Protein AF-A0A914RMA9-F1 (afdb_monomer)

InterPro domains:
  IPR032189 DNA mismatch repair protein Mlh1, C-terminal [PF16413] (11-70)

pLDDT: mean 75.93, std 17.52, range [34.75, 94.81]

Sequence (136 aa):
APIAELFLLDNEESTEEEAQKCVEFLVDNREMLNDYFCLRISPEGSLETLPSLIDGYVPQLEGICWALARFFCMSENFCDGDLSSGVVEDSLPWRRIFSDLLYPALKNNFIPPQSLSSHIRRLADLQDLYKVFERC

Nearest PDB structures (foldseek):
  6rmn-assembly1_A  TM=6.472E-01  e=3.316E-05  Saccharomyces cerevisiae S288C
  3rbn-assembly1_A  TM=7.597E-01  e=1.566E-03  Homo sapiens
  3rbn-assembly1_B  TM=6.997E-01  e=8.494E-04  Homo sapiens

Foldseek 3Di:
DALLVLQCVVCVPDDSVLSVVLLVQCLVCQVVCCVPFVWHADNNSHTDDGDDPWPPDDDDPSVVSVVCSPVRPDDPDDDDDDDDDDDDDDDDPVVCCVPPIVVVCCVVPNDDDPVCVVVDDDPDDPVVVCVPDDDD

Structure (mmCIF, N/CA/C/O backbone):
data_AF-A0A914RMA9-F1
#
_entry.id   AF-A0A914RMA9-F1
#
loop_
_atom_site.group_PDB
_atom_site.id
_atom_site.type_symbol
_atom_site.label_atom_id
_atom_site.label_alt_id
_atom_site.label_comp_id
_atom_site.label_asym_id
_atom_site.label_entity_id
_atom_site.label_seq_id
_atom_site.pdbx_PDB_ins_code
_atom_site.Cartn_x
_atom_site.Cartn_y
_atom_site.Cartn_z
_atom_site.occupancy
_atom_site.B_iso_or_equiv
_atom_site.auth_seq_id
_atom_site.auth_comp_id
_atom_site.auth_asym_id
_atom_site.auth_atom_id
_atom_site.pdbx_PDB_model_num
ATOM 1 N N . ALA A 1 1 ? -0.907 -10.626 15.256 1.00 70.38 1 ALA A N 1
ATOM 2 C CA . ALA A 1 1 ? 0.308 -10.180 15.979 1.00 70.38 1 ALA A CA 1
ATOM 3 C C . ALA A 1 1 ? -0.046 -8.952 16.816 1.00 70.38 1 ALA A C 1
ATOM 5 O O . ALA A 1 1 ? -0.845 -8.160 16.313 1.00 70.38 1 ALA A O 1
ATOM 6 N N . PRO A 1 2 ? 0.469 -8.805 18.051 1.00 83.19 2 PRO A N 1
ATOM 7 C CA . PRO A 1 2 ? 0.161 -7.657 18.906 1.00 83.19 2 PRO A CA 1
ATOM 8 C C . PRO A 1 2 ? 0.698 -6.365 18.287 1.00 83.19 2 PRO A C 1
ATOM 10 O O . PRO A 1 2 ? 1.888 -6.265 17.998 1.00 83.19 2 PRO A O 1
ATOM 13 N N . ILE A 1 3 ? -0.169 -5.377 18.058 1.00 81.44 3 ILE A N 1
ATOM 14 C CA . ILE A 1 3 ? 0.220 -4.140 17.359 1.00 81.44 3 ILE A CA 1
ATOM 15 C C . ILE A 1 3 ? 1.192 -3.298 18.203 1.00 81.44 3 ILE A C 1
ATOM 17 O O . ILE A 1 3 ? 2.080 -2.663 17.644 1.00 81.44 3 ILE A O 1
ATOM 21 N N . ALA A 1 4 ? 1.086 -3.344 19.536 1.00 81.88 4 ALA A N 1
ATOM 22 C CA . ALA A 1 4 ? 2.008 -2.645 20.436 1.00 81.88 4 ALA A CA 1
ATOM 23 C C . ALA A 1 4 ? 3.462 -3.130 20.287 1.00 81.88 4 ALA A C 1
ATOM 25 O O . ALA A 1 4 ? 4.370 -2.316 20.162 1.00 81.88 4 ALA A O 1
ATOM 26 N N . GLU A 1 5 ? 3.684 -4.448 20.241 1.00 80.31 5 GLU A N 1
ATOM 27 C CA . GLU A 1 5 ? 5.023 -5.023 20.035 1.00 80.31 5 GLU A CA 1
ATOM 28 C C . GLU A 1 5 ? 5.587 -4.613 18.671 1.00 80.31 5 GLU A C 1
ATOM 30 O O . GLU A 1 5 ? 6.743 -4.221 18.560 1.00 80.31 5 GLU A O 1
ATOM 35 N N . LEU A 1 6 ? 4.740 -4.637 17.640 1.00 73.88 6 LEU A N 1
ATOM 36 C CA . LEU A 1 6 ? 5.102 -4.227 16.285 1.00 73.88 6 LEU A CA 1
ATOM 37 C C . LEU A 1 6 ? 5.501 -2.747 16.199 1.00 73.88 6 LEU A C 1
ATOM 39 O O . LEU A 1 6 ? 6.387 -2.405 15.423 1.00 73.88 6 LEU A O 1
ATOM 43 N N . PHE A 1 7 ? 4.870 -1.880 16.994 1.00 73.12 7 PHE A N 1
ATOM 44 C CA . PHE A 1 7 ? 5.192 -0.453 17.055 1.00 73.12 7 PHE A CA 1
ATOM 45 C C . PHE A 1 7 ? 6.590 -0.197 17.643 1.00 73.12 7 PHE A C 1
ATOM 47 O O . PHE A 1 7 ? 7.326 0.659 17.151 1.00 73.12 7 PHE A O 1
ATOM 54 N N . LEU A 1 8 ? 6.957 -0.968 18.671 1.00 75.19 8 LEU A N 1
ATOM 55 C CA . LEU A 1 8 ? 8.221 -0.842 19.403 1.00 75.19 8 LEU A CA 1
ATOM 56 C C . LEU A 1 8 ? 9.420 -1.465 18.674 1.00 75.19 8 LEU A C 1
ATOM 58 O O . LEU A 1 8 ? 10.550 -1.059 18.918 1.00 75.19 8 LEU A O 1
ATOM 62 N N . LEU A 1 9 ? 9.196 -2.430 17.775 1.00 69.75 9 LEU A N 1
ATOM 63 C CA . LEU A 1 9 ? 10.274 -3.077 17.013 1.00 69.75 9 LEU A CA 1
ATOM 64 C C . LEU A 1 9 ? 11.006 -2.138 16.042 1.00 69.75 9 LEU A C 1
ATOM 66 O O . LEU A 1 9 ? 12.149 -2.421 15.700 1.00 69.75 9 LEU A O 1
ATOM 70 N N . ASP A 1 10 ? 10.362 -1.061 15.587 1.00 57.72 10 ASP A N 1
ATOM 71 C CA . ASP A 1 10 ? 10.916 -0.166 14.557 1.00 57.72 10 ASP A CA 1
ATOM 72 C C . ASP A 1 10 ? 11.270 1.237 15.083 1.00 57.72 10 ASP A C 1
ATOM 74 O O . ASP A 1 10 ? 12.015 1.974 14.445 1.00 57.72 10 ASP A O 1
ATOM 78 N N . ASN A 1 11 ? 10.779 1.609 16.270 1.00 62.72 11 ASN A N 1
ATOM 79 C CA . ASN A 1 11 ? 11.049 2.909 16.882 1.00 62.72 11 ASN A CA 1
ATOM 80 C C . ASN A 1 11 ? 11.763 2.721 18.224 1.00 62.72 11 ASN A C 1
ATOM 82 O O . ASN A 1 11 ? 11.118 2.703 19.271 1.00 62.72 11 ASN A O 1
ATOM 86 N N . GLU A 1 12 ? 13.098 2.629 18.207 1.00 60.22 12 GLU A N 1
ATOM 87 C CA . GLU A 1 12 ? 13.903 2.527 19.441 1.00 60.22 12 GLU A CA 1
ATOM 88 C C . GLU A 1 12 ? 13.705 3.729 20.392 1.00 60.22 12 GLU A C 1
ATOM 90 O O . GLU A 1 12 ? 13.980 3.623 21.586 1.00 60.22 12 GLU A O 1
ATOM 95 N N . GLU A 1 13 ? 13.207 4.863 19.885 1.00 66.12 13 GLU A N 1
ATOM 96 C CA . GLU A 1 13 ? 12.943 6.079 20.668 1.00 66.12 13 GLU A CA 1
ATOM 97 C C . GLU A 1 13 ? 11.497 6.203 21.183 1.00 66.12 13 GLU A C 1
ATOM 99 O O . GLU A 1 13 ? 11.224 7.074 22.012 1.00 66.12 13 GLU A O 1
ATOM 104 N N . SER A 1 14 ? 10.563 5.366 20.720 1.00 70.75 14 SER A N 1
ATOM 105 C CA . SER A 1 14 ? 9.156 5.478 21.117 1.00 70.75 14 SER A CA 1
ATOM 106 C C . SER A 1 14 ? 8.875 4.845 22.475 1.00 70.75 14 SER A C 1
ATOM 108 O O . SER A 1 14 ? 9.405 3.796 22.834 1.00 70.75 14 SER A O 1
ATOM 110 N N . THR A 1 15 ? 7.977 5.473 23.230 1.00 83.56 15 THR A N 1
ATOM 111 C CA . THR A 1 15 ? 7.576 4.988 24.556 1.00 83.56 15 THR A CA 1
ATOM 112 C C . THR A 1 15 ? 6.446 3.960 24.467 1.00 83.56 15 THR A C 1
ATOM 114 O O . THR A 1 15 ? 5.590 4.021 23.583 1.00 83.56 15 THR A O 1
ATOM 117 N N . GLU A 1 16 ? 6.379 3.037 25.434 1.00 83.69 16 GLU A N 1
ATOM 118 C CA . GLU A 1 16 ? 5.250 2.096 25.561 1.00 83.69 16 GLU A CA 1
ATOM 119 C C . GLU A 1 16 ? 3.895 2.825 25.652 1.00 83.69 16 GLU A C 1
ATOM 121 O O . GLU A 1 16 ? 2.882 2.331 25.158 1.00 83.69 16 GLU A O 1
ATOM 126 N N . GLU A 1 17 ? 3.875 4.033 26.224 1.00 85.00 17 GLU A N 1
ATOM 127 C CA . GLU A 1 17 ? 2.676 4.872 26.315 1.00 85.00 17 GLU A CA 1
ATOM 128 C C . GLU A 1 17 ? 2.162 5.327 24.940 1.00 85.00 17 GLU A C 1
ATOM 130 O O . GLU A 1 17 ? 0.952 5.397 24.719 1.00 85.00 17 GLU A O 1
ATOM 135 N N . GLU A 1 18 ? 3.057 5.644 24.003 1.00 82.31 18 GLU A N 1
ATOM 136 C CA . GLU A 1 18 ? 2.699 6.025 22.631 1.00 82.31 18 GLU A CA 1
ATOM 137 C C . GLU A 1 18 ? 2.185 4.825 21.841 1.00 82.31 18 GLU A C 1
ATOM 139 O O . GLU A 1 18 ? 1.160 4.930 21.162 1.00 82.31 18 GLU A O 1
ATOM 144 N N . ALA A 1 19 ? 2.843 3.673 21.993 1.00 82.9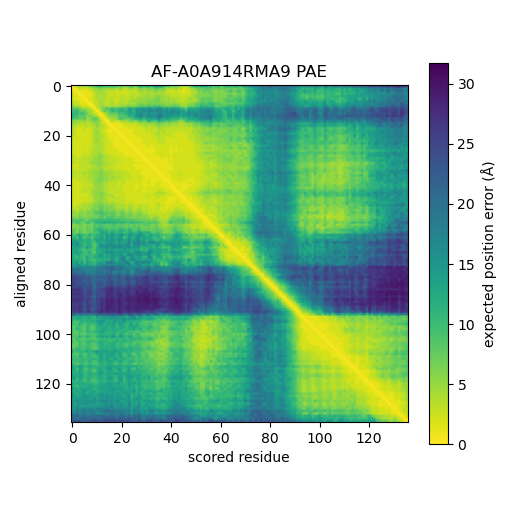4 19 ALA A N 1
ATOM 145 C CA . ALA A 1 19 ? 2.394 2.420 21.398 1.00 82.94 19 ALA A CA 1
ATOM 146 C C . ALA A 1 19 ? 0.973 2.074 21.870 1.00 82.94 19 ALA A C 1
ATOM 148 O O . ALA A 1 19 ? 0.102 1.764 21.056 1.00 82.94 19 ALA A O 1
ATOM 149 N N . GLN A 1 20 ? 0.709 2.209 23.173 1.00 86.19 20 GLN A N 1
ATOM 150 C CA . GLN A 1 20 ? -0.598 1.929 23.758 1.00 86.19 20 GLN A CA 1
ATOM 151 C C . GLN A 1 20 ? -1.687 2.881 23.243 1.00 86.19 20 GLN A C 1
ATOM 153 O O . GLN A 1 20 ? -2.751 2.422 22.827 1.00 86.19 20 GLN A O 1
ATOM 158 N N . LYS A 1 21 ? -1.410 4.190 23.177 1.00 86.00 21 LYS A N 1
ATOM 159 C CA . LYS A 1 21 ? -2.334 5.173 22.578 1.00 86.00 21 LYS A CA 1
ATOM 160 C C . LYS A 1 21 ? -2.651 4.847 21.121 1.00 86.00 21 LYS A C 1
ATOM 162 O O . LYS A 1 21 ? -3.790 5.001 20.684 1.00 86.00 21 LYS A O 1
ATOM 167 N N . CYS A 1 22 ? -1.651 4.396 20.365 1.00 84.00 22 CYS A N 1
ATOM 168 C CA . CYS A 1 22 ? -1.840 4.011 18.975 1.00 84.00 22 CYS A CA 1
ATOM 169 C C . CYS A 1 22 ? -2.742 2.775 18.846 1.00 84.00 22 CYS A C 1
ATOM 171 O O . CYS A 1 22 ? -3.654 2.754 18.019 1.00 84.00 22 CYS A O 1
ATOM 173 N N . VAL A 1 23 ? -2.536 1.762 19.696 1.00 88.25 23 VAL A N 1
ATOM 174 C CA . VAL A 1 23 ? -3.394 0.569 19.739 1.00 88.25 23 VAL A CA 1
ATOM 175 C C . VAL A 1 23 ? -4.831 0.938 20.084 1.00 88.25 23 VAL A C 1
ATOM 177 O O . VAL A 1 23 ? -5.739 0.495 19.387 1.00 88.25 23 VAL A O 1
ATOM 180 N N . GLU A 1 24 ? -5.047 1.774 21.099 1.00 90.38 24 GLU A N 1
ATOM 181 C CA . GLU A 1 24 ? -6.383 2.249 21.479 1.00 90.38 24 GLU A CA 1
ATOM 182 C C . GLU A 1 24 ? -7.081 2.944 20.306 1.00 90.38 24 GLU A C 1
ATOM 184 O O . GLU A 1 24 ? -8.190 2.565 19.934 1.00 90.38 24 GLU A O 1
ATOM 189 N N . PHE A 1 25 ? -6.389 3.869 19.635 1.00 88.31 25 PHE A N 1
ATOM 190 C CA . PHE A 1 25 ? -6.925 4.559 18.464 1.00 88.31 25 PHE A CA 1
ATOM 191 C C . PHE A 1 25 ? -7.317 3.599 17.329 1.00 88.31 25 PHE A C 1
ATOM 193 O O . PHE A 1 25 ? -8.371 3.749 16.704 1.00 88.31 25 PHE A O 1
ATOM 200 N N . LEU A 1 26 ? -6.480 2.601 17.046 1.00 88.19 26 LEU A N 1
ATOM 201 C CA . LEU A 1 26 ? -6.739 1.620 15.994 1.00 88.19 26 LEU A CA 1
ATOM 202 C C . LEU A 1 26 ? -7.889 0.670 16.353 1.00 88.19 26 LEU A C 1
ATOM 204 O O . LEU A 1 26 ? -8.689 0.324 15.482 1.00 88.19 26 LEU A O 1
ATOM 208 N N . VAL A 1 27 ? -8.003 0.273 17.623 1.00 92.75 27 VAL A N 1
ATOM 209 C CA . VAL A 1 27 ? -9.108 -0.554 18.128 1.00 92.75 27 VAL A CA 1
ATOM 210 C C . VAL A 1 27 ? -10.428 0.217 18.071 1.00 92.75 27 VAL A C 1
ATOM 212 O O . VAL A 1 27 ? -11.425 -0.340 17.608 1.00 92.75 27 VAL A O 1
ATOM 215 N N . ASP A 1 28 ? -10.434 1.500 18.433 1.00 94.44 28 ASP A N 1
ATOM 216 C CA . ASP A 1 28 ? -11.623 2.360 18.367 1.00 94.44 28 ASP A CA 1
ATOM 217 C C . ASP A 1 28 ? -12.155 2.515 16.934 1.00 94.44 28 ASP A C 1
ATOM 219 O O . ASP A 1 28 ? -13.361 2.617 16.712 1.00 94.44 28 ASP A O 1
ATOM 223 N N . ASN A 1 29 ? -11.265 2.477 15.938 1.00 92.31 29 ASN A N 1
ATOM 224 C CA . ASN A 1 29 ? -11.611 2.619 14.522 1.00 92.31 29 ASN A CA 1
ATOM 225 C C . ASN A 1 29 ? -11.699 1.282 13.760 1.00 92.31 29 ASN A C 1
ATOM 227 O O . ASN A 1 29 ? -11.869 1.278 12.538 1.00 92.31 29 ASN A O 1
ATOM 231 N N . ARG A 1 30 ? -11.608 0.136 14.448 1.00 93.50 30 ARG A N 1
ATOM 232 C CA . ARG A 1 30 ? -11.446 -1.190 13.815 1.00 93.50 30 ARG A CA 1
ATOM 233 C C . ARG A 1 30 ? -12.574 -1.595 12.8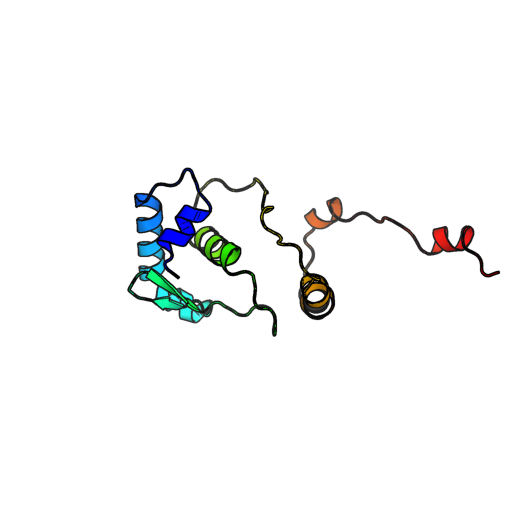64 1.00 93.50 30 ARG A C 1
ATOM 235 O O . ARG A 1 30 ? -12.314 -2.296 11.891 1.00 93.50 30 ARG A O 1
ATOM 242 N N . GLU A 1 31 ? -13.814 -1.173 13.125 1.00 94.25 31 GLU A N 1
ATOM 243 C CA . GLU A 1 31 ? -14.958 -1.480 12.248 1.0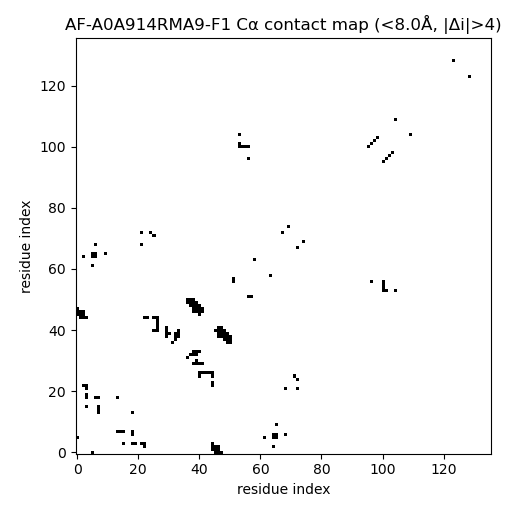0 94.25 31 GLU A CA 1
ATOM 244 C C . GLU A 1 31 ? -14.804 -0.775 10.897 1.00 94.25 31 GLU A C 1
ATOM 246 O O . GLU A 1 31 ? -14.849 -1.412 9.847 1.00 94.25 31 GLU A O 1
ATOM 251 N N . MET A 1 32 ? -14.500 0.524 10.933 1.00 94.06 32 MET A N 1
ATOM 252 C CA . MET A 1 32 ? -14.241 1.339 9.745 1.00 94.06 32 MET A CA 1
ATOM 253 C C . MET A 1 32 ? -13.051 0.798 8.942 1.00 94.06 32 MET A C 1
ATOM 255 O O . MET A 1 32 ? -13.123 0.677 7.718 1.00 94.06 32 MET A O 1
ATOM 259 N N . LEU A 1 33 ? -11.970 0.423 9.633 1.00 91.31 33 LEU A N 1
ATOM 260 C CA . LEU A 1 33 ? -10.771 -0.132 9.006 1.00 91.31 33 LEU A CA 1
ATOM 261 C C . LEU A 1 33 ? -11.049 -1.461 8.293 1.00 91.31 33 LEU A C 1
ATOM 263 O O . LEU A 1 33 ? -10.552 -1.691 7.186 1.00 91.31 33 LEU A O 1
ATOM 267 N N . ASN A 1 34 ? -11.884 -2.312 8.886 1.00 93.00 34 ASN A N 1
ATOM 268 C CA . ASN A 1 34 ? -12.288 -3.561 8.261 1.00 93.00 34 ASN A CA 1
ATOM 269 C C . ASN A 1 34 ? -13.167 -3.314 7.027 1.00 93.00 34 ASN A C 1
ATOM 271 O O . ASN A 1 34 ? -12.933 -3.930 5.988 1.00 93.00 34 ASN A O 1
ATOM 275 N N . ASP A 1 35 ? -14.131 -2.402 7.121 1.00 92.00 35 ASP A N 1
ATOM 276 C CA . ASP A 1 35 ? -15.111 -2.173 6.058 1.00 92.00 35 ASP A CA 1
ATOM 277 C C . ASP A 1 35 ? -14.506 -1.507 4.818 1.00 92.00 35 ASP A C 1
ATOM 279 O O . ASP A 1 35 ? -14.822 -1.895 3.692 1.00 92.00 35 ASP A O 1
ATOM 283 N N . TYR A 1 36 ? -13.616 -0.526 5.000 1.00 91.00 36 TYR A N 1
ATOM 284 C CA . TYR A 1 36 ? -13.020 0.200 3.873 1.00 91.00 36 TYR A CA 1
ATOM 285 C C . TYR A 1 36 ? -11.715 -0.405 3.370 1.00 91.00 36 TYR A C 1
ATOM 287 O O . TYR A 1 36 ? -11.430 -0.334 2.174 1.00 91.00 36 TYR A O 1
ATOM 295 N N . PHE A 1 37 ? -10.911 -0.980 4.264 1.00 88.69 37 PHE A N 1
ATOM 296 C CA . PHE A 1 37 ? -9.544 -1.393 3.946 1.00 88.69 37 PHE A CA 1
ATOM 297 C C . PHE A 1 37 ? -9.307 -2.894 4.121 1.00 88.69 37 PHE A C 1
ATOM 299 O O . PHE A 1 37 ? -8.167 -3.332 3.993 1.00 88.69 37 PHE A O 1
ATOM 306 N N . CYS A 1 38 ? -10.340 -3.696 4.412 1.00 90.62 38 CYS A N 1
ATOM 307 C CA . CYS A 1 38 ? -10.208 -5.134 4.695 1.00 90.62 38 CYS A CA 1
ATOM 308 C C . CYS A 1 38 ? -9.186 -5.442 5.810 1.00 90.62 38 CYS A C 1
ATOM 310 O O . CYS A 1 38 ? -8.594 -6.528 5.863 1.00 90.62 38 CYS A O 1
ATOM 312 N N . LEU A 1 39 ? -8.962 -4.470 6.695 1.00 88.44 39 LEU A N 1
ATOM 313 C CA . LEU A 1 39 ? -7.980 -4.524 7.762 1.00 88.44 39 LEU A CA 1
ATOM 314 C C . LEU A 1 39 ? -8.702 -4.836 9.066 1.00 88.44 39 LEU A C 1
ATOM 316 O O . LEU A 1 39 ? -9.405 -3.991 9.615 1.00 88.44 39 LEU A O 1
ATOM 320 N N . ARG A 1 40 ? -8.546 -6.064 9.560 1.00 91.19 40 ARG A N 1
ATOM 321 C CA . ARG A 1 40 ? -9.239 -6.518 10.767 1.00 91.19 40 ARG A CA 1
ATOM 322 C C . ARG A 1 40 ? -8.288 -6.532 11.945 1.00 91.19 40 ARG A C 1
ATOM 324 O O . ARG A 1 40 ? -7.230 -7.161 11.890 1.00 91.19 40 ARG A O 1
ATOM 331 N N . ILE A 1 41 ? -8.710 -5.853 13.003 1.00 92.19 41 ILE A N 1
ATOM 332 C CA . ILE A 1 41 ? -8.021 -5.782 14.286 1.00 92.19 41 ILE A CA 1
ATOM 333 C C . ILE A 1 41 ? -8.942 -6.383 15.345 1.00 92.19 41 ILE A C 1
ATOM 335 O O . ILE A 1 41 ? -10.138 -6.068 15.407 1.00 92.19 41 ILE A O 1
ATOM 339 N N . SER A 1 42 ? -8.379 -7.269 16.159 1.00 92.62 42 SER A N 1
ATOM 340 C CA . SER A 1 42 ? -9.072 -7.894 17.274 1.00 92.62 42 SER A CA 1
ATOM 341 C C . SER A 1 42 ? -9.317 -6.872 18.398 1.00 92.62 42 SER A C 1
ATOM 343 O O . SER A 1 42 ? -8.567 -5.899 18.521 1.00 92.62 42 SER A O 1
ATOM 345 N N . PRO A 1 43 ? -10.342 -7.059 19.248 1.00 92.12 43 PRO A N 1
ATOM 346 C CA . PRO A 1 43 ? -10.570 -6.200 20.416 1.00 92.12 43 PRO A CA 1
ATOM 347 C C . PRO A 1 43 ? -9.363 -6.103 21.363 1.00 92.12 43 PRO A C 1
ATOM 349 O O . PRO A 1 43 ? -9.208 -5.113 22.067 1.00 92.12 43 PRO A O 1
ATOM 352 N N . GLU A 1 44 ? -8.499 -7.117 21.367 1.00 91.81 44 GLU A N 1
ATOM 353 C CA . GLU A 1 44 ? -7.276 -7.201 22.171 1.00 91.81 44 GLU A CA 1
ATOM 354 C C . GLU A 1 44 ? -6.087 -6.455 21.535 1.00 91.81 44 GLU A C 1
ATOM 356 O O . GLU A 1 44 ? -4.967 -6.545 22.034 1.00 91.81 44 GLU A O 1
ATOM 361 N N . GLY A 1 45 ? -6.293 -5.748 20.417 1.00 87.62 45 GLY A N 1
ATOM 362 C CA . GLY A 1 45 ? -5.240 -4.983 19.743 1.00 87.62 45 GLY A CA 1
ATOM 363 C C . GLY A 1 45 ? -4.296 -5.840 18.898 1.00 87.62 45 GLY A C 1
ATOM 364 O O . GLY A 1 45 ? -3.142 -5.467 18.676 1.00 87.62 45 GLY A O 1
ATOM 365 N N . SER A 1 46 ? -4.760 -7.001 18.424 1.00 88.69 46 SER A N 1
ATOM 366 C CA . SER A 1 46 ? -3.994 -7.854 17.512 1.00 88.69 46 SER A CA 1
ATOM 367 C C . SER A 1 46 ? -4.450 -7.696 16.067 1.00 88.69 46 SER A C 1
ATOM 369 O O . SER A 1 46 ? -5.638 -7.732 15.766 1.00 88.69 46 SER A O 1
ATOM 371 N N . LEU A 1 47 ? -3.497 -7.587 15.142 1.00 86.88 47 LEU A N 1
ATOM 372 C CA . LEU A 1 47 ? -3.789 -7.601 13.710 1.00 86.88 47 LEU A CA 1
ATOM 373 C C . LEU A 1 47 ? -4.152 -9.025 13.253 1.00 86.88 47 LEU A C 1
ATOM 375 O O . LEU A 1 47 ? -3.361 -9.953 13.466 1.00 86.88 47 LEU A O 1
ATOM 379 N N . GLU A 1 48 ? -5.318 -9.174 12.617 1.00 89.06 48 GLU A N 1
ATOM 380 C CA . GLU A 1 48 ? -5.857 -10.450 12.122 1.00 89.06 48 GLU A CA 1
ATOM 381 C C . GLU A 1 48 ? -5.805 -10.569 10.594 1.00 89.06 48 GLU A C 1
ATOM 383 O O . GLU A 1 48 ? -5.430 -11.621 10.079 1.00 89.06 48 GLU A O 1
ATOM 388 N N . THR A 1 49 ? -6.181 -9.516 9.853 1.00 86.75 49 THR A N 1
ATOM 389 C CA . THR A 1 49 ? -6.160 -9.531 8.376 1.00 86.75 49 THR A CA 1
ATOM 390 C C . THR A 1 49 ? -5.623 -8.244 7.769 1.00 86.75 49 THR A C 1
ATOM 392 O O . THR A 1 49 ? -5.707 -7.175 8.368 1.00 86.75 49 THR A O 1
ATOM 395 N N . LEU A 1 50 ? -5.109 -8.367 6.542 1.00 84.19 50 LEU A N 1
ATOM 396 C CA . LEU A 1 50 ? -4.563 -7.286 5.726 1.00 84.19 50 LEU A CA 1
ATOM 397 C C . LEU A 1 50 ? -5.235 -7.243 4.346 1.00 84.19 50 LEU A C 1
ATOM 399 O O . LEU A 1 50 ? -5.592 -8.305 3.822 1.00 84.19 50 LEU A O 1
ATOM 403 N N . PRO A 1 51 ? -5.350 -6.059 3.716 1.00 83.75 51 PRO A N 1
ATOM 404 C CA . PRO A 1 51 ? -5.777 -5.963 2.326 1.00 83.75 51 PRO A CA 1
ATOM 405 C C . PRO A 1 51 ? -4.786 -6.651 1.382 1.00 83.75 51 PRO A C 1
ATOM 407 O O . PRO A 1 51 ? -3.578 -6.415 1.439 1.00 83.75 51 PRO A O 1
ATOM 410 N N . SER A 1 52 ? -5.308 -7.444 0.447 1.00 83.50 52 SER A N 1
ATOM 411 C CA . SER A 1 52 ? -4.546 -7.922 -0.709 1.00 83.50 52 SER A CA 1
ATOM 412 C C . SER A 1 52 ? -4.656 -6.894 -1.836 1.00 83.50 52 SER A C 1
ATOM 414 O O . SER A 1 52 ? -5.723 -6.717 -2.420 1.00 83.50 52 SER A O 1
ATOM 416 N N . LEU A 1 53 ? -3.563 -6.172 -2.105 1.00 80.94 53 LEU A N 1
ATOM 417 C CA . LEU A 1 53 ? -3.518 -5.119 -3.132 1.00 80.94 53 LEU A CA 1
ATOM 418 C C . LEU A 1 53 ? -3.121 -5.647 -4.515 1.00 80.94 53 LEU A C 1
ATOM 420 O O . LEU A 1 53 ? -3.511 -5.086 -5.537 1.00 80.94 53 LEU A O 1
ATOM 424 N N . ILE A 1 54 ? -2.318 -6.711 -4.547 1.00 80.00 54 ILE A N 1
ATOM 425 C CA . ILE A 1 54 ? -1.878 -7.391 -5.764 1.00 80.00 54 ILE A CA 1
ATOM 426 C C . ILE A 1 54 ? -2.184 -8.871 -5.570 1.00 80.00 54 ILE A C 1
ATOM 428 O O . ILE A 1 54 ? -1.739 -9.472 -4.589 1.00 80.00 54 ILE A O 1
ATOM 432 N N . ASP A 1 55 ? -2.942 -9.447 -6.500 1.00 76.00 55 ASP A N 1
ATOM 433 C CA . ASP A 1 55 ? -3.311 -10.858 -6.443 1.00 76.00 55 ASP A CA 1
ATOM 434 C C . ASP A 1 55 ? -2.060 -11.750 -6.427 1.00 76.00 55 ASP A C 1
ATOM 436 O O . ASP A 1 55 ? -1.092 -11.508 -7.149 1.00 76.00 55 ASP A O 1
ATOM 440 N N . GLY A 1 56 ? -2.055 -12.755 -5.553 1.00 71.56 56 GLY A N 1
ATOM 441 C CA . GLY A 1 56 ? -0.919 -13.656 -5.349 1.00 71.56 56 GLY A CA 1
ATOM 442 C C . GLY A 1 56 ? 0.311 -13.044 -4.662 1.00 71.56 56 GLY A C 1
ATOM 443 O O . GLY A 1 56 ? 1.282 -13.768 -4.431 1.00 71.56 56 GLY A O 1
ATOM 444 N N . TYR A 1 57 ? 0.299 -11.756 -4.301 1.00 76.19 57 TYR A N 1
ATOM 445 C CA . TYR A 1 57 ? 1.379 -11.142 -3.531 1.00 76.19 57 TYR A CA 1
ATOM 446 C C . TYR A 1 57 ? 1.048 -11.131 -2.038 1.00 76.19 57 TYR A C 1
ATOM 448 O O . TYR A 1 57 ? 0.100 -10.477 -1.602 1.00 76.19 57 TYR A O 1
ATOM 456 N N . VAL A 1 58 ? 1.869 -11.833 -1.252 1.00 73.94 58 VAL A N 1
ATOM 457 C CA . VAL A 1 58 ? 1.872 -11.722 0.209 1.00 73.94 58 VAL A CA 1
ATOM 458 C C . VAL A 1 58 ? 3.071 -10.864 0.613 1.00 73.94 58 VAL A C 1
ATOM 460 O O . VAL A 1 58 ? 4.215 -11.301 0.472 1.00 73.94 58 VAL A O 1
ATOM 463 N N . PRO A 1 59 ? 2.831 -9.627 1.049 1.00 70.06 59 PRO A N 1
ATOM 464 C CA . PRO A 1 59 ? 3.896 -8.716 1.445 1.00 70.06 59 PRO A CA 1
ATOM 465 C C . PRO A 1 59 ? 4.541 -9.104 2.792 1.00 70.06 59 PRO A C 1
ATOM 467 O O . PRO A 1 59 ? 3.971 -9.857 3.581 1.00 70.06 59 PRO A O 1
ATOM 470 N N . GLN A 1 60 ? 5.756 -8.602 3.043 1.00 66.25 60 GLN A N 1
ATOM 471 C CA . GLN A 1 60 ? 6.513 -8.882 4.271 1.00 66.25 60 GLN A CA 1
ATOM 472 C C . GLN A 1 60 ? 5.793 -8.284 5.487 1.00 66.25 60 GLN A C 1
ATOM 474 O O . GLN A 1 60 ? 5.567 -7.076 5.562 1.00 66.25 60 GLN A O 1
ATOM 479 N N . LEU A 1 61 ? 5.413 -9.147 6.429 1.00 63.50 61 LEU A N 1
ATOM 480 C CA . LEU A 1 61 ? 4.556 -8.789 7.562 1.00 63.50 61 LEU A CA 1
ATOM 481 C C . LEU A 1 61 ? 5.233 -7.834 8.552 1.00 63.50 61 LEU A C 1
ATOM 483 O O . LEU A 1 61 ? 4.544 -6.977 9.100 1.00 63.50 61 LEU A O 1
ATOM 487 N N . GLU A 1 62 ? 6.553 -7.938 8.729 1.00 60.72 62 GLU A N 1
ATOM 488 C CA . GLU A 1 62 ? 7.337 -7.041 9.594 1.00 60.72 62 GLU A CA 1
ATOM 489 C C . GLU A 1 62 ? 7.191 -5.579 9.138 1.00 60.72 62 GLU A C 1
ATOM 491 O O . GLU A 1 62 ? 6.765 -4.724 9.912 1.00 60.72 62 GLU A O 1
ATOM 496 N N . GLY A 1 63 ? 7.408 -5.310 7.845 1.00 59.34 63 GLY A N 1
ATOM 497 C CA . GLY A 1 63 ? 7.308 -3.962 7.278 1.00 59.34 63 GLY A CA 1
ATOM 498 C C . GLY A 1 63 ? 5.876 -3.442 7.104 1.00 59.34 63 GLY A C 1
ATOM 499 O O . GLY A 1 63 ? 5.656 -2.236 7.057 1.00 59.34 63 GLY A O 1
ATOM 500 N N . ILE A 1 64 ? 4.864 -4.307 7.015 1.00 61.75 64 ILE A N 1
ATOM 501 C CA . ILE A 1 64 ? 3.475 -3.840 6.859 1.00 61.75 64 ILE A CA 1
ATOM 502 C C . ILE A 1 64 ? 2.855 -3.403 8.154 1.00 61.75 64 ILE A C 1
ATOM 504 O O . ILE A 1 64 ? 2.141 -2.405 8.176 1.00 61.75 64 ILE A O 1
ATOM 508 N N . CYS A 1 65 ? 3.084 -4.158 9.218 1.00 58.50 65 CYS A N 1
ATOM 509 C CA . CYS A 1 65 ? 2.559 -3.780 10.515 1.00 58.50 65 CYS A CA 1
ATOM 510 C C . CYS A 1 65 ? 3.067 -2.383 10.899 1.00 58.50 65 CYS A C 1
ATOM 512 O O . CYS A 1 65 ? 2.283 -1.546 11.345 1.00 58.50 65 CYS A O 1
ATOM 514 N N . TRP A 1 66 ? 4.330 -2.098 10.569 1.00 60.41 66 TRP A N 1
ATOM 515 C CA . TRP A 1 66 ? 4.895 -0.755 10.577 1.00 60.41 66 TRP A CA 1
ATOM 516 C C . TRP A 1 66 ? 4.164 0.220 9.648 1.00 60.41 66 TRP A C 1
ATOM 518 O O . TRP A 1 66 ? 3.719 1.269 10.101 1.00 60.41 66 TRP A O 1
ATOM 528 N N . ALA A 1 67 ? 4.008 -0.100 8.359 1.00 60.72 67 ALA A N 1
ATOM 529 C CA . ALA A 1 67 ? 3.391 0.815 7.395 1.00 60.72 67 ALA A CA 1
ATOM 530 C C . ALA A 1 67 ? 1.960 1.195 7.798 1.00 60.72 67 ALA A C 1
ATOM 532 O O . ALA A 1 67 ? 1.531 2.318 7.556 1.00 60.72 67 ALA A O 1
ATOM 533 N N . LEU A 1 68 ? 1.233 0.279 8.436 1.00 61.16 68 LEU A N 1
ATOM 534 C CA . LEU A 1 68 ? -0.098 0.519 8.975 1.00 61.16 68 LEU A CA 1
ATOM 535 C C . LEU A 1 68 ? -0.071 1.411 10.208 1.00 61.16 68 LEU A C 1
ATOM 537 O O . LEU A 1 68 ? -0.823 2.381 10.245 1.00 61.16 68 LEU A O 1
ATOM 541 N N . ALA A 1 69 ? 0.804 1.131 11.177 1.00 57.81 69 ALA A N 1
ATOM 542 C CA . ALA A 1 69 ? 1.010 2.028 12.309 1.00 57.81 69 ALA A CA 1
ATOM 543 C C . ALA A 1 69 ? 1.384 3.434 11.812 1.00 57.81 69 ALA A C 1
ATOM 545 O O . ALA A 1 69 ? 0.773 4.416 12.197 1.00 57.81 69 ALA A O 1
ATOM 546 N N . ARG A 1 70 ? 2.290 3.538 10.844 1.00 60.56 70 ARG A N 1
ATOM 547 C CA . ARG A 1 70 ? 2.705 4.794 10.216 1.00 60.56 70 ARG A CA 1
ATOM 548 C C . ARG A 1 70 ? 1.592 5.507 9.439 1.00 60.56 70 ARG A C 1
ATOM 550 O O . ARG A 1 70 ? 1.531 6.731 9.448 1.00 60.56 70 ARG A O 1
ATOM 557 N N . PHE A 1 71 ? 0.764 4.775 8.695 1.00 60.81 71 PHE A N 1
ATOM 558 C CA . PHE A 1 71 ? -0.274 5.367 7.843 1.00 60.81 71 PHE A CA 1
ATOM 559 C C . PHE A 1 71 ? -1.501 5.797 8.652 1.00 60.81 71 PHE A C 1
ATOM 561 O O . PHE A 1 71 ? -2.121 6.810 8.336 1.00 60.81 71 PHE A O 1
ATOM 568 N N . PHE A 1 72 ? -1.851 5.035 9.690 1.00 61.53 72 PHE A N 1
ATOM 569 C CA . PHE A 1 72 ? -3.055 5.262 10.488 1.00 61.53 72 PHE A CA 1
ATOM 570 C C . PHE A 1 72 ? -2.794 6.001 11.809 1.00 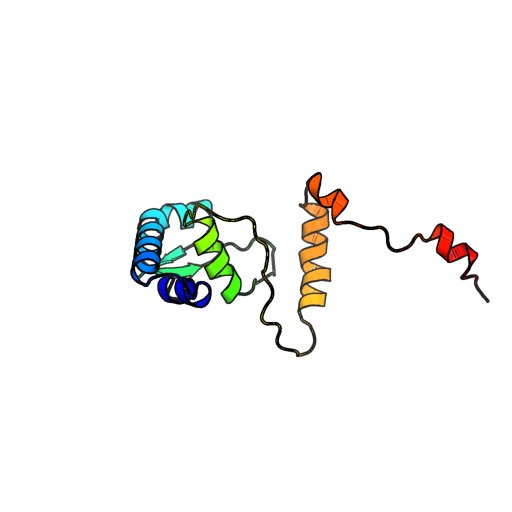61.53 72 PHE A C 1
ATOM 572 O O . PHE A 1 72 ? -3.731 6.571 12.362 1.00 61.53 72 PHE A O 1
ATOM 579 N N . CYS A 1 73 ? -1.552 6.054 12.294 1.00 54.44 73 CYS A N 1
ATOM 580 C CA . CYS A 1 73 ? -1.152 6.816 13.477 1.00 54.44 73 CYS A CA 1
ATOM 581 C C . CYS A 1 73 ? -0.403 8.075 13.015 1.00 54.44 73 CYS A C 1
ATOM 583 O O . CYS A 1 73 ? 0.725 8.013 12.529 1.00 54.44 73 CYS A O 1
ATOM 585 N N . MET A 1 74 ? -1.065 9.231 13.103 1.00 39.75 74 MET A N 1
ATOM 586 C CA . MET A 1 74 ? -0.486 10.520 12.709 1.00 39.75 74 MET A CA 1
ATOM 587 C C . MET A 1 74 ? 0.736 10.849 13.583 1.00 39.75 74 MET A C 1
ATOM 589 O O . MET A 1 74 ? 0.592 11.071 14.782 1.00 39.75 74 MET A O 1
ATOM 593 N N . SER A 1 75 ? 1.918 10.938 12.972 1.00 45.97 75 SER A N 1
ATOM 594 C CA . SER A 1 75 ? 3.116 11.567 13.545 1.00 45.97 75 SER A CA 1
ATOM 595 C C . SER A 1 75 ? 3.549 12.726 12.640 1.00 45.97 75 SER A C 1
ATOM 597 O O . SER A 1 75 ? 3.541 12.598 11.415 1.00 45.97 75 SER A O 1
ATOM 599 N N . GLU A 1 76 ? 3.878 13.876 13.237 1.00 43.97 76 GLU A N 1
ATOM 600 C CA . GLU A 1 76 ? 4.032 15.169 12.547 1.00 43.97 76 GLU A CA 1
ATOM 601 C C . GLU A 1 76 ? 5.327 15.349 11.734 1.00 43.97 76 GLU A C 1
ATOM 603 O O . GLU A 1 76 ? 5.450 16.341 11.021 1.00 43.97 76 GLU A O 1
ATOM 608 N N . ASN A 1 77 ? 6.279 14.414 11.743 1.00 43.34 77 ASN A N 1
ATOM 609 C CA . ASN A 1 77 ? 7.572 14.628 11.082 1.00 43.34 77 ASN A CA 1
ATOM 610 C C . ASN A 1 77 ? 7.938 13.440 10.198 1.00 43.34 77 ASN A C 1
ATOM 612 O O . ASN A 1 77 ? 8.420 12.440 10.721 1.00 43.34 77 ASN A O 1
ATOM 616 N N . PHE A 1 78 ? 7.727 13.503 8.873 1.00 43.22 78 PHE A N 1
ATOM 617 C CA . PHE A 1 78 ? 8.134 12.361 8.046 1.00 43.22 78 PHE A CA 1
ATOM 618 C C . PHE A 1 78 ? 8.448 12.630 6.566 1.00 43.22 78 PHE A C 1
ATOM 620 O O . PHE A 1 78 ? 7.716 12.241 5.658 1.00 43.22 78 PHE A O 1
ATOM 627 N N . CYS A 1 79 ? 9.621 13.209 6.315 1.00 36.81 79 CYS A N 1
ATOM 628 C CA . CYS A 1 79 ? 10.347 13.071 5.051 1.00 36.81 79 CYS A CA 1
ATOM 629 C C . CYS A 1 79 ? 11.825 12.820 5.361 1.00 36.81 79 CYS A C 1
ATOM 631 O O . CYS A 1 79 ? 12.645 13.701 5.149 1.00 36.81 79 CYS A O 1
ATOM 633 N N . ASP A 1 80 ? 12.161 11.634 5.862 1.00 36.41 80 ASP A N 1
ATOM 634 C CA . ASP A 1 80 ? 13.506 11.102 5.660 1.00 36.41 80 ASP A CA 1
ATOM 635 C C . ASP A 1 80 ? 13.392 9.605 5.401 1.00 36.41 80 ASP A C 1
ATOM 637 O O . ASP A 1 80 ? 12.719 8.865 6.123 1.00 36.41 80 ASP A O 1
ATOM 641 N N . GLY A 1 81 ? 13.890 9.214 4.235 1.00 44.25 81 GLY A N 1
ATOM 642 C CA . GLY A 1 81 ? 13.717 7.889 3.681 1.00 44.25 81 GLY A CA 1
ATOM 643 C C . GLY A 1 81 ? 14.909 7.032 4.036 1.00 44.25 81 GLY A C 1
ATOM 644 O O . GLY A 1 81 ? 15.969 7.214 3.455 1.00 44.25 81 GLY A O 1
ATOM 645 N N . ASP A 1 82 ? 14.701 6.060 4.911 1.00 39.31 82 ASP A N 1
ATOM 646 C CA . ASP A 1 82 ? 15.557 4.884 4.955 1.00 39.31 82 ASP A CA 1
ATOM 647 C C . ASP A 1 82 ? 14.732 3.675 5.403 1.00 39.31 82 ASP A C 1
ATOM 649 O O . ASP A 1 82 ? 14.564 3.397 6.583 1.00 39.31 82 ASP A O 1
ATOM 653 N N . LEU A 1 83 ? 14.173 2.954 4.425 1.00 42.34 83 LEU A N 1
ATOM 654 C CA . LEU A 1 83 ? 13.764 1.563 4.614 1.00 42.34 83 LEU A CA 1
ATOM 655 C C . LEU A 1 83 ? 14.809 0.689 3.941 1.00 42.34 83 LEU A C 1
ATOM 657 O O . LEU A 1 83 ? 14.660 0.278 2.788 1.00 42.34 83 LEU A O 1
ATOM 661 N N . SER A 1 84 ? 15.889 0.417 4.664 1.00 47.03 84 SER A N 1
ATOM 662 C CA . SER A 1 84 ? 16.775 -0.680 4.310 1.00 47.03 84 SER A CA 1
ATOM 663 C C . SER A 1 84 ? 17.322 -1.362 5.559 1.00 47.03 84 SER A C 1
ATOM 665 O O . SER A 1 84 ? 18.309 -0.941 6.145 1.00 47.03 84 SER A O 1
ATOM 667 N N . SER A 1 85 ? 16.702 -2.467 5.966 1.00 40.06 85 SER A N 1
ATOM 668 C CA . SER A 1 85 ? 17.444 -3.553 6.608 1.00 40.06 85 SER A CA 1
ATOM 669 C C . SER A 1 85 ? 16.648 -4.859 6.566 1.00 40.06 85 SER A C 1
ATOM 671 O O . SER A 1 85 ? 15.441 -4.875 6.773 1.00 40.06 85 SER A O 1
ATOM 673 N N . GLY A 1 86 ? 17.343 -5.959 6.254 1.00 34.75 86 GLY A N 1
ATOM 674 C CA . GLY A 1 86 ? 16.837 -7.318 6.459 1.00 34.75 86 GLY A CA 1
ATOM 675 C C . GLY A 1 86 ? 16.495 -8.121 5.201 1.00 34.75 86 GLY A C 1
ATOM 676 O O . GLY A 1 86 ? 15.366 -8.575 5.055 1.00 34.75 86 GLY A O 1
ATOM 677 N N . VAL A 1 87 ? 17.459 -8.376 4.305 1.00 39.97 87 VAL A N 1
ATOM 678 C CA . VAL A 1 87 ? 17.322 -9.480 3.333 1.00 39.97 87 VAL A CA 1
ATOM 679 C C . VAL A 1 87 ? 18.269 -10.606 3.726 1.00 39.97 87 VAL A C 1
ATOM 681 O O . VAL A 1 87 ? 19.484 -10.479 3.599 1.00 39.97 87 VAL A O 1
ATOM 684 N N . VAL A 1 88 ? 17.681 -11.706 4.202 1.00 38.47 88 VAL A N 1
ATOM 685 C CA . VAL A 1 88 ? 18.341 -13.006 4.346 1.00 38.47 88 VAL A CA 1
ATOM 686 C C . VAL A 1 88 ? 18.561 -13.595 2.952 1.00 38.47 88 VAL A C 1
ATOM 688 O O . VAL A 1 88 ? 17.664 -13.605 2.106 1.00 38.47 88 VAL A O 1
ATOM 691 N N . GLU A 1 89 ? 19.783 -14.051 2.718 1.00 51.25 89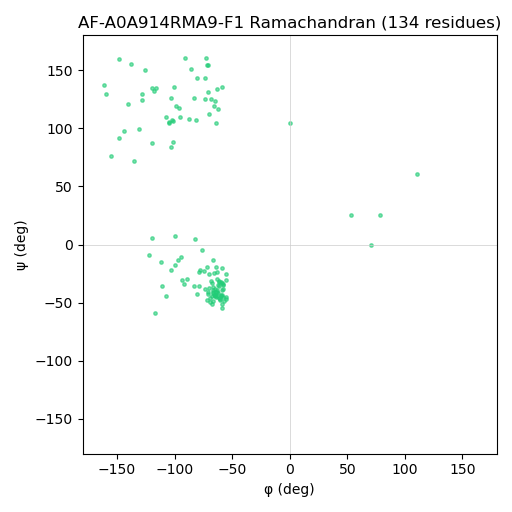 GLU A N 1
ATOM 692 C CA . GLU A 1 89 ? 20.256 -14.648 1.478 1.00 51.25 89 GLU A CA 1
ATOM 693 C C . GLU A 1 89 ? 19.843 -16.127 1.417 1.00 51.25 89 GLU A C 1
ATOM 695 O O . GLU A 1 89 ? 20.386 -16.950 2.141 1.00 51.25 89 GLU A O 1
ATOM 700 N N . ASP A 1 90 ? 18.865 -16.451 0.565 1.00 36.34 90 ASP A N 1
ATOM 701 C CA . ASP A 1 90 ? 18.690 -17.774 -0.052 1.00 36.34 90 ASP A CA 1
ATOM 702 C C . ASP A 1 90 ? 17.817 -17.628 -1.321 1.00 36.34 90 ASP A C 1
ATOM 704 O O . ASP A 1 90 ? 16.785 -16.959 -1.320 1.00 36.34 90 ASP A O 1
ATOM 708 N N . SER A 1 91 ? 18.286 -18.187 -2.444 1.00 47.19 91 SER A N 1
ATOM 709 C CA . SER A 1 91 ? 17.716 -18.189 -3.814 1.00 47.19 91 SER A CA 1
ATOM 710 C C . SER A 1 91 ? 16.376 -17.444 -4.047 1.00 47.19 91 SER A C 1
ATOM 712 O O . SER A 1 91 ? 15.287 -17.925 -3.749 1.00 47.19 91 SER A O 1
ATOM 714 N N . LEU A 1 92 ? 16.488 -16.275 -4.677 1.00 49.03 92 LEU A N 1
ATOM 715 C CA . LEU A 1 92 ? 15.618 -15.097 -4.586 1.00 49.03 92 LEU A CA 1
ATOM 716 C C . LEU A 1 92 ? 14.146 -15.230 -5.086 1.00 49.03 92 LEU A C 1
ATOM 718 O O . LEU A 1 92 ? 13.897 -15.098 -6.293 1.00 49.03 92 LEU A O 1
ATOM 722 N N . PRO A 1 93 ? 13.135 -15.320 -4.191 1.00 62.22 93 PRO A N 1
ATOM 723 C CA . PRO A 1 93 ? 11.711 -15.190 -4.543 1.00 62.22 93 PRO A CA 1
ATOM 724 C C . PRO A 1 93 ? 11.346 -13.806 -5.108 1.00 62.22 93 PRO A C 1
ATOM 726 O O . PRO A 1 93 ? 10.398 -13.688 -5.890 1.00 62.22 93 PRO A O 1
ATOM 729 N N . TRP A 1 94 ? 12.123 -12.759 -4.795 1.00 64.19 94 TRP A N 1
ATOM 730 C CA . TRP A 1 94 ? 11.826 -11.393 -5.239 1.00 64.19 94 TRP A CA 1
ATOM 731 C C . TRP A 1 94 ? 11.855 -11.234 -6.759 1.00 64.19 94 TRP A C 1
ATOM 733 O O . TRP A 1 94 ? 11.106 -10.419 -7.282 1.00 64.19 94 TRP A O 1
ATOM 743 N N . ARG A 1 95 ? 12.666 -12.011 -7.496 1.00 66.69 95 ARG A N 1
ATOM 744 C CA . ARG A 1 95 ? 12.734 -11.889 -8.962 1.00 66.69 95 ARG A CA 1
ATOM 745 C C . ARG A 1 95 ? 11.421 -12.312 -9.611 1.00 66.69 95 ARG A C 1
ATOM 747 O O . ARG A 1 95 ? 10.974 -11.652 -10.542 1.00 66.69 95 ARG A O 1
ATOM 754 N N . ARG A 1 96 ? 10.811 -13.393 -9.114 1.00 67.12 96 ARG A N 1
ATOM 755 C CA . ARG A 1 96 ? 9.487 -13.852 -9.558 1.00 67.12 96 ARG A CA 1
ATOM 756 C C . ARG A 1 96 ? 8.398 -12.893 -9.120 1.00 67.12 96 ARG A C 1
ATOM 758 O O . ARG A 1 96 ? 7.598 -12.489 -9.945 1.00 67.12 96 ARG A O 1
ATOM 765 N N . ILE A 1 97 ? 8.423 -12.452 -7.864 1.00 67.88 97 ILE A N 1
ATOM 766 C CA . ILE A 1 97 ? 7.490 -11.430 -7.374 1.00 67.88 97 ILE A CA 1
ATOM 767 C C . ILE A 1 97 ? 7.566 -10.176 -8.253 1.00 67.88 97 ILE A C 1
ATOM 769 O O . ILE A 1 97 ? 6.548 -9.666 -8.701 1.00 67.88 97 ILE A O 1
ATOM 773 N N . PHE A 1 98 ? 8.770 -9.702 -8.562 1.00 71.69 98 PHE A N 1
ATOM 774 C CA . PHE A 1 98 ? 8.961 -8.518 -9.384 1.00 71.69 98 PHE A CA 1
ATOM 775 C C . PHE A 1 98 ? 8.515 -8.743 -10.834 1.00 71.69 98 PHE A C 1
ATOM 777 O O . PHE A 1 98 ? 7.735 -7.957 -11.360 1.00 71.69 98 PHE A O 1
ATOM 784 N N . SER A 1 99 ? 8.994 -9.811 -11.476 1.00 74.31 99 SER A N 1
ATOM 785 C CA . SER A 1 99 ? 8.708 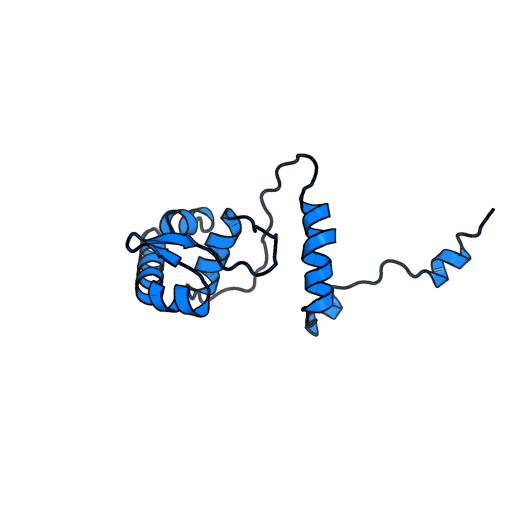-10.134 -12.881 1.00 74.31 99 SER A CA 1
ATOM 786 C C . SER A 1 99 ? 7.234 -10.446 -13.125 1.00 74.31 99 SER A C 1
ATOM 788 O O . SER A 1 99 ? 6.652 -9.967 -14.096 1.00 74.31 99 SER A O 1
ATOM 790 N N . ASP A 1 100 ? 6.641 -11.246 -12.243 1.00 75.38 100 ASP A N 1
ATOM 791 C CA . ASP A 1 100 ? 5.379 -11.930 -12.510 1.00 75.38 100 ASP A CA 1
ATOM 792 C C . ASP A 1 100 ? 4.199 -11.250 -11.800 1.00 75.38 100 ASP A C 1
ATOM 794 O O . ASP A 1 100 ? 3.065 -11.402 -12.248 1.00 75.38 100 ASP A O 1
ATOM 798 N N . LEU A 1 101 ? 4.448 -10.468 -10.737 1.00 73.56 101 LEU A N 1
ATOM 799 C CA . LEU A 1 101 ? 3.403 -9.769 -9.972 1.00 73.56 101 LEU A CA 1
ATOM 800 C C . LEU A 1 101 ? 3.558 -8.244 -10.040 1.00 73.56 101 LEU A C 1
ATOM 802 O O . LEU A 1 101 ? 2.665 -7.547 -10.525 1.00 73.56 101 LEU A O 1
ATOM 806 N N . LEU A 1 102 ? 4.702 -7.711 -9.597 1.00 76.81 102 LEU A N 1
ATOM 807 C CA . LEU A 1 102 ? 4.894 -6.269 -9.425 1.00 76.81 102 LEU A CA 1
ATOM 808 C C . LEU A 1 102 ? 4.944 -5.531 -10.766 1.00 76.81 102 LEU A C 1
ATOM 810 O O . LEU A 1 102 ? 4.253 -4.535 -10.941 1.00 76.81 102 LEU A O 1
ATOM 814 N N . TYR A 1 103 ? 5.745 -6.000 -11.725 1.00 80.56 103 TYR A N 1
ATOM 815 C CA . TYR A 1 103 ? 5.905 -5.330 -13.014 1.00 80.56 103 TYR A CA 1
ATOM 816 C C . TYR A 1 103 ? 4.603 -5.314 -13.835 1.00 80.56 103 TYR A C 1
ATOM 818 O O . TYR A 1 103 ? 4.254 -4.246 -14.346 1.00 80.56 103 TYR A O 1
ATOM 826 N N . PRO A 1 104 ? 3.825 -6.414 -13.924 1.00 87.12 104 PRO A N 1
ATOM 827 C CA . PRO A 1 104 ? 2.495 -6.378 -14.527 1.00 87.12 104 PRO A CA 1
ATOM 828 C C . PRO A 1 104 ? 1.537 -5.414 -13.817 1.00 87.12 104 PRO A C 1
ATOM 830 O O . PRO A 1 104 ? 0.854 -4.640 -14.488 1.00 87.12 104 PRO A O 1
ATOM 833 N N . ALA A 1 105 ? 1.512 -5.412 -12.479 1.00 83.12 105 ALA A N 1
ATOM 834 C CA . ALA A 1 105 ? 0.669 -4.501 -11.706 1.00 83.12 105 ALA A CA 1
ATOM 835 C C . ALA A 1 105 ? 1.056 -3.032 -11.938 1.00 83.12 105 ALA A C 1
ATOM 837 O O . ALA A 1 105 ? 0.185 -2.201 -12.191 1.00 83.12 105 ALA A O 1
ATOM 838 N N . LEU A 1 106 ? 2.355 -2.719 -11.935 1.00 86.38 106 LEU A N 1
ATOM 839 C CA . LEU A 1 106 ? 2.868 -1.386 -12.244 1.00 86.38 106 LEU A CA 1
ATOM 840 C C . LEU A 1 106 ? 2.490 -0.969 -13.664 1.00 86.38 106 LEU A C 1
ATOM 842 O O . LEU A 1 106 ? 1.960 0.115 -13.869 1.00 86.38 106 LEU A O 1
ATOM 846 N N . LYS A 1 107 ? 2.702 -1.841 -14.651 1.00 88.12 107 LYS A N 1
ATOM 847 C CA . LYS A 1 107 ? 2.394 -1.540 -16.053 1.00 88.12 107 LYS A CA 1
ATOM 848 C C . LYS A 1 107 ? 0.920 -1.184 -16.274 1.00 88.12 107 LYS A C 1
ATOM 850 O O . LYS A 1 107 ? 0.632 -0.356 -17.133 1.00 88.12 107 LYS A O 1
ATOM 855 N N . ASN A 1 108 ? 0.014 -1.807 -15.523 1.00 89.50 108 ASN A N 1
ATOM 856 C CA . ASN A 1 108 ? -1.425 -1.632 -15.710 1.00 89.50 108 ASN A CA 1
ATOM 857 C C . ASN A 1 108 ? -2.036 -0.542 -14.816 1.00 89.50 108 ASN A C 1
ATOM 859 O O . ASN A 1 108 ? -3.001 0.090 -15.234 1.00 89.50 108 ASN A O 1
ATOM 863 N N . ASN A 1 109 ? -1.491 -0.311 -13.615 1.00 89.12 109 ASN A N 1
ATOM 864 C CA . ASN A 1 109 ? -2.135 0.521 -12.589 1.00 89.12 109 ASN A CA 1
ATOM 865 C C . ASN A 1 109 ? -1.295 1.723 -12.122 1.00 89.12 109 ASN A C 1
ATOM 867 O O . ASN A 1 109 ? -1.798 2.561 -11.375 1.00 89.12 109 ASN A O 1
ATOM 871 N N . PHE A 1 110 ? -0.021 1.829 -12.512 1.00 89.19 110 PHE A N 1
ATOM 872 C CA . PHE A 1 110 ? 0.848 2.903 -12.031 1.00 89.19 11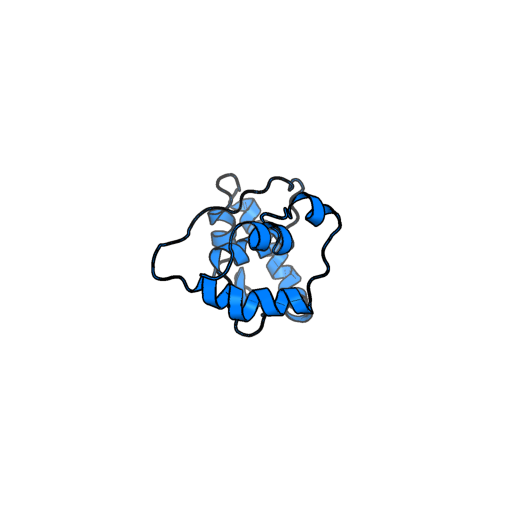0 PHE A CA 1
ATOM 873 C C . PHE A 1 110 ? 0.670 4.194 -12.831 1.00 89.19 110 PHE A C 1
ATOM 875 O O . PHE A 1 110 ? 0.853 4.222 -14.049 1.00 89.19 110 PHE A O 1
ATOM 882 N N . ILE A 1 111 ? 0.391 5.288 -12.123 1.00 92.12 111 ILE A N 1
ATOM 883 C CA . ILE A 1 111 ? 0.375 6.642 -12.680 1.00 92.12 111 ILE A CA 1
ATOM 884 C C . ILE A 1 111 ? 1.648 7.349 -12.194 1.00 92.12 111 ILE A C 1
ATOM 886 O O . ILE A 1 111 ? 1.720 7.715 -11.019 1.00 92.12 111 ILE A O 1
ATOM 890 N N . PRO A 1 112 ? 2.673 7.521 -13.052 1.00 90.12 112 PRO A N 1
ATOM 891 C CA . PRO A 1 112 ? 3.960 8.044 -12.613 1.00 90.12 112 PRO A CA 1
ATOM 892 C C . PRO A 1 112 ? 3.853 9.521 -12.193 1.00 90.12 112 PRO A C 1
ATOM 894 O O . PRO A 1 112 ? 3.421 10.352 -13.000 1.00 90.12 112 PRO A O 1
ATOM 897 N N . PRO A 1 113 ? 4.278 9.886 -10.967 1.00 92.75 113 PRO A N 1
ATOM 898 C CA . PRO A 1 113 ? 4.331 11.281 -10.548 1.00 92.75 113 PRO A CA 1
ATOM 899 C C . PRO A 1 113 ? 5.478 12.021 -11.251 1.00 92.75 113 PRO A C 1
ATOM 901 O O . PRO A 1 113 ? 6.496 11.429 -11.609 1.00 92.75 113 PRO A O 1
ATOM 904 N N . GLN A 1 114 ? 5.357 13.344 -11.403 1.00 92.44 114 GLN A N 1
ATOM 905 C CA . GLN A 1 114 ? 6.367 14.161 -12.100 1.00 92.44 114 GLN A CA 1
ATOM 906 C C . GLN A 1 114 ? 7.743 14.124 -11.418 1.00 92.44 114 GLN A C 1
ATOM 908 O O . GLN A 1 114 ? 8.777 14.142 -12.088 1.00 92.44 114 GLN A O 1
ATOM 913 N N . SER A 1 115 ? 7.764 13.987 -10.091 1.00 94.38 115 SER A N 1
ATOM 914 C CA . SER A 1 115 ? 8.982 13.815 -9.292 1.00 94.38 115 SER A CA 1
ATOM 915 C C . SER A 1 115 ? 9.743 12.523 -9.603 1.00 94.38 115 SER A C 1
ATOM 917 O O . SER A 1 115 ? 10.932 12.428 -9.315 1.00 94.38 115 SER A O 1
ATOM 919 N N . LEU A 1 116 ? 9.110 11.520 -10.220 1.00 90.38 116 LEU A N 1
ATOM 920 C CA . LEU A 1 116 ? 9.786 10.273 -10.576 1.00 90.38 116 LEU A CA 1
ATOM 921 C C . LEU A 1 116 ? 10.801 10.470 -11.710 1.00 90.38 116 LEU A C 1
ATOM 923 O O . LEU A 1 116 ? 11.784 9.737 -11.794 1.00 90.38 116 LEU A O 1
ATOM 927 N N . SER A 1 117 ? 10.604 11.484 -12.557 1.00 89.06 117 SER A N 1
ATOM 928 C CA . SER A 1 117 ? 11.478 11.755 -13.703 1.00 89.06 117 SER A CA 1
ATOM 929 C C . SER A 1 117 ? 12.941 11.994 -13.307 1.00 89.06 117 SER A C 1
ATOM 931 O O . SER A 1 117 ? 13.837 11.550 -14.019 1.00 89.06 117 SER A O 1
ATOM 933 N N . SER A 1 118 ? 13.203 12.609 -12.147 1.00 93.50 118 SER A N 1
ATOM 934 C CA . SER A 1 118 ? 14.566 12.824 -11.640 1.00 93.50 118 SER A CA 1
ATOM 935 C C . SER A 1 118 ? 15.242 11.545 -11.140 1.00 93.50 118 SER A C 1
ATOM 937 O O . SER A 1 118 ? 16.467 11.500 -11.027 1.00 93.50 118 SER A O 1
ATOM 939 N N . HIS A 1 119 ? 14.459 10.507 -10.844 1.00 90.44 119 HIS A N 1
ATOM 940 C CA . HIS A 1 119 ? 14.927 9.233 -10.297 1.00 90.44 119 HIS A CA 1
ATOM 941 C C . HIS A 1 119 ? 15.110 8.157 -11.377 1.00 90.44 119 HIS A C 1
ATOM 943 O O . HIS A 1 119 ? 15.764 7.145 -11.135 1.00 90.44 119 HIS A O 1
ATOM 949 N N . ILE A 1 120 ? 14.583 8.377 -12.587 1.00 90.88 120 ILE A N 1
ATOM 950 C CA . ILE A 1 120 ? 14.744 7.469 -13.725 1.00 90.88 120 ILE A CA 1
ATOM 951 C C . ILE A 1 120 ? 15.854 7.997 -14.633 1.00 90.88 120 ILE A C 1
ATOM 953 O O . ILE A 1 120 ? 15.746 9.072 -15.218 1.00 90.88 120 ILE A O 1
ATOM 957 N N . ARG A 1 121 ? 16.920 7.209 -14.807 1.00 92.25 121 ARG A N 1
ATOM 958 C CA . ARG A 1 121 ? 17.994 7.510 -15.765 1.00 92.25 121 ARG A CA 1
ATOM 959 C C . ARG A 1 121 ? 18.073 6.464 -16.866 1.00 92.25 121 ARG A C 1
ATOM 961 O O . ARG A 1 121 ? 18.088 5.265 -16.600 1.00 92.25 121 ARG A O 1
ATOM 968 N N . ARG A 1 122 ? 18.200 6.932 -18.112 1.00 91.94 122 ARG A N 1
ATOM 969 C CA . ARG A 1 122 ? 18.525 6.078 -19.261 1.00 91.94 122 ARG A CA 1
ATOM 970 C C . ARG A 1 122 ? 19.977 5.620 -19.139 1.00 91.94 122 ARG A C 1
ATOM 972 O O . ARG A 1 122 ? 20.882 6.440 -19.256 1.00 91.94 122 ARG A O 1
ATOM 979 N N . LEU A 1 123 ? 20.184 4.325 -18.913 1.00 94.69 123 LEU A N 1
ATOM 980 C CA . LEU A 1 123 ? 21.526 3.740 -18.808 1.00 94.69 123 LEU A CA 1
ATOM 981 C C . LEU A 1 123 ? 22.137 3.425 -20.176 1.00 94.69 123 LEU A C 1
ATOM 983 O O . LEU A 1 123 ? 23.338 3.579 -20.363 1.00 94.69 123 LEU A O 1
ATOM 987 N N . ALA A 1 124 ? 21.313 2.993 -21.127 1.00 93.19 124 ALA A N 1
ATOM 988 C CA . ALA A 1 124 ? 21.753 2.612 -22.460 1.00 93.19 124 ALA A CA 1
ATOM 989 C C . ALA A 1 124 ? 20.669 2.903 -23.502 1.00 93.19 124 ALA A C 1
ATOM 991 O O . ALA A 1 124 ? 19.486 3.019 -23.171 1.00 93.19 124 ALA A O 1
ATOM 992 N N . ASP A 1 125 ? 21.094 2.999 -24.760 1.00 94.81 125 ASP A N 1
ATOM 993 C CA . ASP A 1 125 ? 20.228 3.154 -25.922 1.00 94.81 125 ASP A CA 1
ATOM 994 C C . ASP A 1 125 ? 20.580 2.093 -26.970 1.00 94.81 125 ASP A C 1
ATOM 996 O O . ASP A 1 125 ? 21.747 1.917 -27.320 1.00 94.81 125 ASP A O 1
ATOM 1000 N N . LEU A 1 126 ? 19.574 1.365 -27.460 1.00 94.06 126 LEU A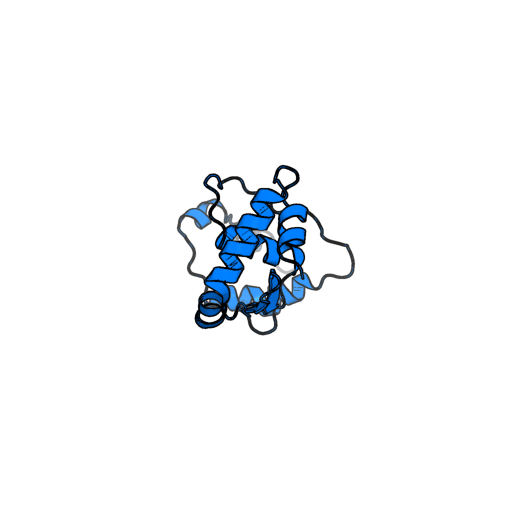 N 1
ATOM 1001 C CA . LEU A 1 126 ? 19.778 0.280 -28.423 1.00 94.06 126 LEU A CA 1
ATOM 1002 C C . LEU A 1 126 ? 20.404 0.779 -29.730 1.00 94.06 126 LEU A C 1
ATOM 1004 O O . LEU A 1 126 ? 21.235 0.078 -30.299 1.00 94.06 126 LEU A O 1
ATOM 1008 N N . GLN A 1 127 ? 20.058 1.983 -30.194 1.00 92.81 127 GLN A N 1
ATOM 1009 C CA . GLN A 1 127 ? 20.611 2.525 -31.437 1.00 92.81 127 GLN A CA 1
ATOM 1010 C C . GLN A 1 127 ? 22.107 2.808 -31.310 1.00 92.81 127 GLN A C 1
ATOM 1012 O O . GLN A 1 127 ? 22.850 2.593 -32.264 1.00 92.81 127 GLN A O 1
ATOM 1017 N N . ASP A 1 128 ? 22.555 3.263 -30.139 1.00 93.12 128 ASP A N 1
ATOM 1018 C CA . ASP A 1 128 ? 23.976 3.472 -29.861 1.00 93.12 128 ASP A CA 1
ATOM 1019 C C . ASP A 1 128 ? 24.717 2.146 -29.672 1.00 93.12 128 ASP A C 1
ATOM 1021 O O . ASP A 1 128 ? 25.828 1.987 -30.176 1.00 93.12 128 ASP A O 1
ATOM 1025 N N . LEU A 1 129 ? 24.084 1.164 -29.022 1.00 93.88 129 LEU A N 1
ATOM 1026 C CA . LEU A 1 129 ? 24.659 -0.172 -28.853 1.00 93.88 129 LEU A CA 1
ATOM 1027 C C . LEU A 1 129 ? 24.867 -0.883 -30.197 1.00 93.88 129 LEU A C 1
ATOM 1029 O O . LEU A 1 129 ? 25.921 -1.482 -30.405 1.00 93.88 129 LEU A O 1
ATOM 1033 N N . TYR A 1 130 ? 23.925 -0.768 -31.137 1.00 91.75 130 TYR A N 1
ATOM 1034 C CA . TYR A 1 130 ? 24.046 -1.388 -32.463 1.00 91.75 130 TYR A CA 1
ATOM 1035 C C . TYR A 1 130 ? 25.160 -0.801 -33.342 1.00 91.75 130 TYR A C 1
ATOM 1037 O O . TYR A 1 130 ? 25.515 -1.422 -34.337 1.00 91.75 130 TYR A O 1
ATOM 1045 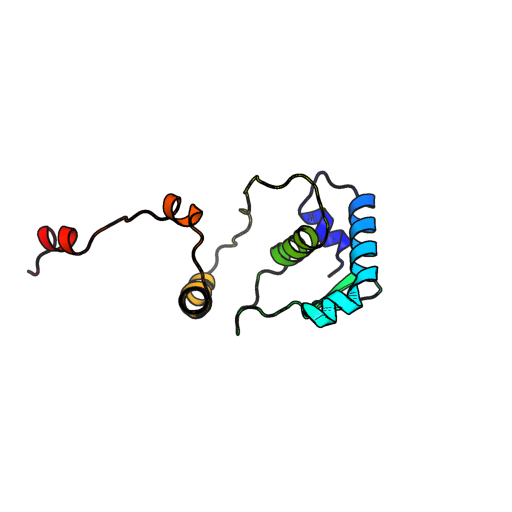N N . LYS A 1 131 ? 25.742 0.353 -32.986 1.00 91.38 131 LYS A N 1
ATOM 1046 C CA . LYS A 1 131 ? 26.917 0.913 -33.686 1.00 91.38 131 LYS A CA 1
ATOM 1047 C C . LYS A 1 131 ? 28.226 0.222 -33.300 1.00 91.38 131 LYS A C 1
ATOM 1049 O O . LYS A 1 131 ? 29.211 0.350 -34.015 1.00 91.38 131 LYS A O 1
ATOM 1054 N N . VAL A 1 132 ? 28.258 -0.426 -32.134 1.00 92.88 132 VAL A N 1
ATOM 1055 C CA . VAL A 1 132 ? 29.465 -1.053 -31.568 1.00 92.88 132 VAL A CA 1
ATOM 1056 C C . VAL A 1 132 ? 29.343 -2.576 -31.579 1.00 92.88 132 VAL A C 1
ATOM 1058 O O . VAL A 1 132 ? 30.327 -3.272 -31.813 1.00 92.88 132 VAL A O 1
ATOM 1061 N N . PHE A 1 133 ? 28.138 -3.101 -31.348 1.00 91.56 133 PHE A N 1
ATOM 1062 C CA . PHE A 1 133 ? 27.852 -4.532 -31.336 1.00 91.56 133 PHE A CA 1
ATOM 1063 C C . PHE A 1 133 ? 27.182 -4.958 -32.647 1.00 91.56 133 PHE A C 1
ATOM 1065 O O . PHE A 1 133 ? 25.953 -4.989 -32.753 1.00 91.56 133 PHE A O 1
ATOM 1072 N N . GLU A 1 134 ? 28.001 -5.300 -33.642 1.00 87.94 134 GLU A N 1
ATOM 1073 C CA . GLU A 1 134 ? 27.546 -5.898 -34.901 1.00 87.94 134 GLU A CA 1
ATOM 1074 C C . GLU A 1 134 ? 27.541 -7.435 -34.832 1.00 87.94 134 GLU A C 1
ATOM 1076 O O . GLU A 1 134 ? 28.163 -8.053 -33.963 1.00 87.94 134 GLU A O 1
ATOM 1081 N N . ARG A 1 135 ? 26.793 -8.071 -35.741 1.00 89.06 135 ARG A N 1
ATOM 1082 C CA . ARG A 1 135 ? 26.799 -9.535 -35.882 1.00 89.06 135 ARG A CA 1
ATOM 1083 C C . ARG A 1 135 ? 28.119 -9.956 -36.539 1.00 89.06 135 ARG A C 1
ATOM 1085 O O . ARG A 1 135 ? 28.599 -9.243 -37.413 1.00 89.06 135 ARG A O 1
ATOM 1092 N N . CYS A 1 136 ? 28.672 -11.092 -36.114 1.00 74.19 136 CYS A N 1
ATOM 1093 C CA . CYS A 1 136 ? 29.844 -11.704 -36.746 1.00 74.19 136 CYS A CA 1
ATOM 1094 C C . CYS A 1 136 ? 29.616 -12.012 -38.230 1.00 74.19 136 CYS A C 1
ATOM 1096 O O . CYS A 1 136 ? 28.467 -12.376 -38.581 1.00 74.19 136 CYS A O 1
#

Mean predicted aligned error: 11.55 Å

Organism: Parascaris equorum (NCBI:txid6256)

Solvent-accessible surface area (backbone atoms only — not comparable to full-atom values): 8734 Å² total; per-residue (Å²): 86,56,46,44,62,49,51,51,76,77,34,91,85,62,51,73,69,57,30,49,54,47,35,52,55,49,48,76,41,21,67,60,37,30,74,77,49,48,29,35,53,39,95,87,34,25,52,76,47,69,62,77,89,46,86,95,56,81,75,64,64,75,63,44,55,40,50,48,50,59,72,75,41,91,69,97,78,86,89,79,90,80,94,81,84,85,84,83,91,67,90,68,66,62,58,53,46,40,66,73,42,47,49,56,47,43,75,76,69,62,77,84,58,80,76,51,60,84,75,61,75,88,87,77,53,70,76,66,47,54,74,73,61,69,83,133

Secondary structure (DSSP, 8-state):
-BHHHHHHTT-TT--HHHHHHHHHHHHHTHHHHHHHH--EE-TTSBEEE----STT----HHHHHHHHHHHHS--S-------------SS-HHHHIIIIIIHHHHHHH----GGGGGT------HHHHTTT----

Radius of gyration: 20.52 Å; Cα contacts (8 Å, |Δi|>4): 94; chains: 1; bounding box: 45×33×63 Å